Protein AF-A0A1F3GSF5-F1 (afdb_monomer_lite)

pLDDT: mean 81.86, std 17.61, range [36.59, 97.5]

Sequence (72 aa):
MINKYYKKGESDIKYLEDVLLKVKPKTVTWVKADKCYKSNENDNVINNLKLRNHIMLKALKNKSLTEREFWF

Secondary structure (DSSP, 8-state):
----PPPPP--PPP-HHHHHHHH-PPTT-EE---GGG-SHHHHHHHHHTTPEE-PPPPPPTT-PPPHHHHH-

Radius of gyration: 14.11 Å; chains: 1; bounding box: 41×19×32 Å

Structure (mmCIF, N/CA/C/O backbone):
data_AF-A0A1F3GSF5-F1
#
_entry.id   AF-A0A1F3GSF5-F1
#
loop_
_atom_site.group_PDB
_atom_site.id
_atom_site.type_symbol
_atom_site.label_atom_id
_atom_site.label_alt_id
_atom_site.label_comp_id
_atom_site.label_asym_id
_atom_site.label_entity_id
_atom_site.label_seq_id
_atom_site.pdbx_PDB_ins_code
_atom_site.Cartn_x
_atom_site.Cartn_y
_atom_site.Cartn_z
_atom_site.occupancy
_atom_site.B_iso_or_equiv
_atom_site.auth_seq_id
_atom_site.auth_comp_id
_atom_site.auth_asym_id
_atom_site.auth_atom_id
_atom_site.pdbx_PDB_model_num
ATOM 1 N N . MET A 1 1 ? 28.379 -10.754 -17.657 1.00 39.25 1 MET A N 1
ATOM 2 C CA . MET A 1 1 ? 27.248 -9.981 -17.091 1.00 39.25 1 MET A CA 1
ATOM 3 C C . MET A 1 1 ? 26.047 -10.134 -18.011 1.00 39.25 1 MET A C 1
ATOM 5 O O . MET A 1 1 ? 26.137 -9.729 -19.161 1.00 39.25 1 MET A O 1
ATOM 9 N N . ILE A 1 2 ? 24.963 -10.769 -17.555 1.00 37.06 2 ILE A N 1
ATOM 10 C CA . ILE A 1 2 ? 23.739 -10.952 -18.353 1.00 37.06 2 ILE A CA 1
ATOM 11 C C . ILE A 1 2 ? 22.767 -9.823 -17.990 1.00 37.06 2 ILE A C 1
ATOM 13 O O . ILE A 1 2 ? 22.175 -9.844 -16.914 1.00 37.06 2 ILE A O 1
ATOM 17 N N . ASN A 1 3 ? 22.596 -8.844 -18.881 1.00 36.59 3 ASN A N 1
ATOM 18 C CA . ASN A 1 3 ? 21.578 -7.801 -18.738 1.00 36.59 3 ASN A CA 1
ATOM 19 C C . ASN A 1 3 ? 20.212 -8.360 -19.166 1.00 36.59 3 ASN A C 1
ATOM 21 O O . ASN A 1 3 ? 19.915 -8.459 -20.355 1.00 36.59 3 ASN A O 1
ATOM 25 N N . LYS A 1 4 ? 19.379 -8.755 -18.195 1.00 43.97 4 LYS A N 1
ATOM 26 C CA . LYS A 1 4 ? 17.979 -9.146 -18.432 1.00 43.97 4 LYS A CA 1
ATOM 27 C C . LYS A 1 4 ? 17.085 -7.905 -18.408 1.00 43.97 4 LYS A C 1
ATOM 29 O O . LYS A 1 4 ? 16.865 -7.320 -17.353 1.00 43.97 4 LYS A O 1
ATOM 34 N N . TYR A 1 5 ? 16.527 -7.536 -19.558 1.00 47.28 5 TYR A N 1
ATOM 35 C CA . TYR A 1 5 ? 15.461 -6.537 -19.646 1.00 47.28 5 TYR A CA 1
ATOM 36 C C . TYR A 1 5 ? 14.091 -7.224 -19.562 1.00 47.28 5 TYR A C 1
ATOM 38 O O . TYR A 1 5 ? 13.819 -8.157 -20.318 1.00 47.28 5 TYR A O 1
ATOM 46 N N . TYR A 1 6 ? 13.216 -6.761 -18.664 1.00 49.97 6 TYR A N 1
ATOM 47 C CA . TYR A 1 6 ? 11.858 -7.295 -18.501 1.00 49.97 6 TYR A CA 1
ATOM 48 C C . TYR A 1 6 ? 10.814 -6.471 -19.275 1.00 49.97 6 TYR A C 1
ATOM 50 O O . TYR A 1 6 ? 10.880 -5.242 -19.340 1.00 49.97 6 TYR A O 1
ATOM 58 N N . LYS A 1 7 ? 9.839 -7.171 -19.872 1.00 44.66 7 LYS A N 1
ATOM 59 C CA . LYS A 1 7 ? 8.704 -6.618 -20.633 1.00 44.66 7 LYS A CA 1
ATOM 60 C C . LYS A 1 7 ? 7.644 -6.063 -19.659 1.00 44.66 7 LYS A C 1
ATOM 62 O O . LYS A 1 7 ? 7.349 -6.701 -18.650 1.00 44.66 7 LYS A O 1
ATOM 67 N N . LYS A 1 8 ? 7.083 -4.881 -19.945 1.00 45.66 8 LYS A N 1
ATOM 68 C CA . LYS A 1 8 ? 6.042 -4.214 -19.136 1.00 45.66 8 LYS A CA 1
ATOM 69 C C . LYS A 1 8 ? 4.726 -5.001 -19.250 1.00 45.66 8 LYS A C 1
ATOM 71 O O . LYS A 1 8 ? 4.237 -5.174 -20.358 1.00 45.66 8 LYS A O 1
ATOM 76 N N . GLY A 1 9 ? 4.193 -5.500 -18.132 1.00 51.91 9 GLY A N 1
ATOM 77 C CA . GLY A 1 9 ? 2.840 -6.070 -18.062 1.00 51.91 9 GLY A CA 1
ATOM 78 C C . GLY A 1 9 ? 1.803 -4.948 -17.990 1.00 51.91 9 GLY A C 1
ATOM 79 O O . GLY A 1 9 ? 2.024 -3.970 -17.278 1.00 51.91 9 GLY A O 1
ATOM 80 N N . GLU A 1 10 ? 0.728 -5.056 -18.768 1.00 51.69 10 GLU A N 1
ATOM 81 C CA . GLU A 1 10 ? -0.151 -3.931 -19.131 1.00 51.69 10 GLU A CA 1
ATOM 82 C C . GLU A 1 10 ? -1.403 -3.738 -18.256 1.00 51.69 10 GLU A C 1
ATOM 84 O O . GLU A 1 10 ? -2.168 -2.815 -18.517 1.00 51.69 10 GLU A O 1
ATOM 89 N N . SER A 1 11 ? -1.629 -4.527 -17.202 1.00 58.44 11 SER A N 1
ATOM 90 C CA . SER A 1 11 ? -2.838 -4.385 -16.375 1.00 58.44 11 SER A CA 1
ATOM 91 C C . SER A 1 11 ? -2.522 -3.984 -14.934 1.00 58.44 11 SER A C 1
ATOM 93 O O . SER A 1 11 ? -2.098 -4.814 -14.125 1.00 58.44 11 SER A O 1
ATOM 95 N N . ASP A 1 12 ? -2.765 -2.721 -14.599 1.00 64.19 12 ASP A N 1
ATOM 96 C CA . ASP A 1 12 ? -2.792 -2.273 -13.207 1.00 64.19 12 ASP A CA 1
ATOM 97 C C . ASP A 1 12 ? -4.052 -2.832 -12.543 1.00 64.19 12 ASP A C 1
ATOM 99 O O . ASP A 1 12 ? -5.159 -2.655 -13.058 1.00 64.19 12 ASP A O 1
ATOM 103 N N . ILE A 1 13 ? -3.889 -3.529 -11.415 1.00 76.81 13 ILE A N 1
ATOM 104 C CA . ILE A 1 13 ? -5.033 -4.034 -10.655 1.00 76.81 13 ILE A CA 1
ATOM 105 C C . ILE A 1 13 ? -5.714 -2.844 -9.982 1.00 76.81 13 ILE A C 1
ATOM 107 O O . ILE A 1 13 ? -5.113 -2.134 -9.170 1.00 76.81 13 ILE A O 1
ATOM 111 N N . LYS A 1 14 ? -6.977 -2.644 -10.351 1.00 68.69 14 LYS A N 1
ATOM 112 C CA . LYS A 1 14 ? -7.887 -1.661 -9.762 1.00 68.69 14 LYS A CA 1
ATOM 113 C C . LYS A 1 14 ? -8.613 -2.302 -8.569 1.00 68.69 14 LYS A C 1
ATOM 115 O O . LYS A 1 14 ? -8.574 -3.522 -8.429 1.00 68.69 14 LYS A O 1
ATOM 120 N N . TYR A 1 15 ? -9.260 -1.502 -7.720 1.00 83.62 15 TYR A N 1
ATOM 121 C CA . TYR A 1 15 ? -10.053 -1.956 -6.555 1.00 83.62 15 TYR A CA 1
ATOM 122 C C . TYR A 1 15 ? -9.268 -2.354 -5.286 1.00 83.62 15 TYR A C 1
ATOM 124 O O . TYR A 1 15 ? -9.780 -3.094 -4.447 1.00 83.62 15 TYR A O 1
ATOM 132 N N . LEU A 1 16 ? -8.042 -1.845 -5.082 1.00 91.31 16 LEU A N 1
ATOM 133 C CA . LEU A 1 16 ? -7.336 -2.038 -3.801 1.00 91.31 16 LEU A CA 1
ATOM 134 C C . LEU A 1 16 ? -8.120 -1.436 -2.619 1.00 91.31 16 LEU A C 1
ATOM 136 O O . LEU A 1 16 ? -8.130 -2.003 -1.526 1.00 91.31 16 LEU A O 1
ATOM 140 N N . GLU A 1 17 ? -8.785 -0.303 -2.844 1.00 94.06 17 GLU A N 1
ATOM 141 C CA . GLU A 1 17 ? -9.577 0.397 -1.830 1.00 94.06 17 GLU A CA 1
ATOM 142 C C . GLU A 1 17 ? -10.707 -0.469 -1.269 1.00 94.06 17 GLU A C 1
ATOM 144 O O . GLU A 1 17 ? -10.794 -0.625 -0.053 1.00 94.06 17 GLU A O 1
ATOM 149 N N . ASP A 1 18 ? -11.496 -1.120 -2.127 1.00 94.06 18 ASP A N 1
ATOM 150 C CA . ASP A 1 18 ? -12.617 -1.976 -1.713 1.00 94.06 18 ASP A CA 1
ATOM 151 C C . ASP A 1 18 ? -12.166 -3.100 -0.771 1.00 94.06 18 ASP A C 1
ATOM 153 O O . ASP A 1 18 ? -12.805 -3.395 0.245 1.00 94.06 18 ASP A O 1
ATOM 157 N N . VAL A 1 19 ? -11.016 -3.710 -1.076 1.00 92.75 19 VAL A N 1
ATOM 158 C CA . VAL A 1 19 ? -10.417 -4.756 -0.241 1.00 92.75 19 VAL A CA 1
ATOM 159 C C . VAL A 1 19 ? -10.004 -4.187 1.117 1.00 92.75 19 VAL A C 1
ATOM 161 O O . VAL A 1 19 ? -10.320 -4.774 2.156 1.00 92.75 19 VAL A O 1
ATOM 164 N N . LEU A 1 20 ? -9.328 -3.036 1.136 1.00 95.00 20 LEU A N 1
ATOM 165 C CA . LEU A 1 20 ? -8.852 -2.410 2.372 1.00 95.00 20 LEU A CA 1
ATOM 166 C C . LEU A 1 20 ? -10.006 -1.903 3.249 1.00 95.00 20 LEU A C 1
ATOM 168 O O . LEU A 1 20 ? -9.951 -2.064 4.470 1.00 95.00 20 LEU A O 1
ATOM 172 N N . LEU A 1 21 ? -11.076 -1.376 2.652 1.00 94.62 21 LEU A N 1
ATOM 173 C CA . LEU A 1 21 ? -12.292 -0.962 3.358 1.00 94.62 21 LEU A CA 1
ATOM 174 C C . LEU A 1 21 ? -13.039 -2.146 3.978 1.00 94.62 21 LEU A C 1
ATOM 176 O O . LEU A 1 21 ? -13.643 -2.006 5.045 1.00 94.62 21 LEU A O 1
ATOM 180 N N . LYS A 1 22 ? -12.976 -3.323 3.346 1.00 96.50 22 LYS A N 1
ATOM 181 C CA . LYS A 1 22 ? -13.563 -4.554 3.883 1.00 96.50 22 LYS A CA 1
ATOM 182 C C . LYS A 1 22 ? -12.746 -5.131 5.038 1.00 96.50 22 LYS A C 1
ATOM 184 O O . LYS A 1 22 ? -13.321 -5.543 6.042 1.00 96.50 22 LYS A O 1
ATOM 189 N N . VAL A 1 23 ? -11.419 -5.156 4.904 1.00 95.19 23 VAL A N 1
ATOM 190 C CA . VAL A 1 23 ? -10.511 -5.737 5.911 1.00 95.19 23 VAL A CA 1
ATOM 191 C C . VAL A 1 23 ? -10.309 -4.809 7.113 1.00 95.19 23 VAL A C 1
ATOM 193 O O . VAL A 1 23 ? -10.089 -5.296 8.219 1.00 95.19 23 VAL A O 1
ATOM 196 N N . LYS A 1 24 ? -10.402 -3.486 6.917 1.00 94.81 24 LYS A N 1
ATOM 197 C CA . LYS A 1 24 ? -10.211 -2.455 7.954 1.00 94.81 24 LYS A CA 1
ATOM 198 C C . LYS A 1 24 ? -8.913 -2.654 8.756 1.00 94.81 24 LYS A C 1
ATOM 200 O O . LYS A 1 24 ? -8.957 -2.792 9.982 1.00 94.81 24 LYS A O 1
ATOM 205 N N . PRO A 1 25 ? -7.742 -2.700 8.089 1.00 95.00 25 PRO A N 1
ATOM 206 C CA . PRO A 1 25 ? -6.473 -2.861 8.786 1.00 95.00 25 PRO A CA 1
ATOM 207 C C . PRO A 1 25 ? -6.219 -1.694 9.745 1.00 95.00 25 PRO A C 1
ATOM 209 O O . PRO A 1 25 ? -6.634 -0.559 9.505 1.00 95.00 25 PRO A O 1
ATOM 212 N N . LYS A 1 26 ? -5.489 -1.964 10.832 1.00 96.38 26 LYS A N 1
ATOM 213 C CA . LYS A 1 26 ? -5.049 -0.912 11.755 1.00 96.38 26 LYS A CA 1
ATOM 214 C C . LYS A 1 26 ? -4.156 0.086 11.015 1.00 96.38 26 LYS A C 1
ATOM 216 O O . LYS A 1 26 ? -3.421 -0.290 10.100 1.00 96.38 26 LYS A O 1
ATOM 221 N N . THR A 1 27 ? -4.165 1.340 11.447 1.00 95.50 27 THR A N 1
ATOM 222 C CA . THR A 1 27 ? -3.231 2.348 10.934 1.00 95.50 27 THR A CA 1
ATOM 223 C C . THR A 1 27 ? -1.785 1.871 11.073 1.00 95.50 27 THR A C 1
ATOM 225 O O . THR A 1 27 ? -1.452 1.077 11.954 1.00 95.50 27 THR A O 1
ATOM 228 N N . VAL A 1 28 ? -0.914 2.334 10.176 1.00 95.38 28 VAL A N 1
ATOM 229 C CA . VAL A 1 28 ? 0.515 1.978 10.129 1.00 95.38 28 VAL A CA 1
ATOM 230 C C . VAL A 1 28 ? 0.776 0.501 9.756 1.00 95.38 28 VAL A C 1
ATOM 232 O O . VAL A 1 28 ? 1.930 0.089 9.637 1.00 95.38 28 VAL A O 1
ATOM 235 N N . THR A 1 29 ? -0.267 -0.294 9.482 1.00 97.19 29 THR A N 1
ATOM 236 C CA . THR A 1 29 ? -0.125 -1.668 8.969 1.00 97.19 29 THR A CA 1
ATOM 237 C C . THR A 1 29 ? 0.530 -1.665 7.590 1.00 97.19 29 THR A C 1
ATOM 239 O O . THR A 1 29 ? 0.220 -0.833 6.737 1.00 97.19 29 THR A O 1
ATOM 242 N N . TRP A 1 30 ? 1.439 -2.614 7.367 1.00 96.69 30 TRP A N 1
ATOM 243 C CA . TRP A 1 30 ? 2.118 -2.803 6.089 1.00 96.69 30 TRP A CA 1
ATOM 244 C C . TRP A 1 30 ? 1.204 -3.476 5.066 1.00 96.69 30 TRP A C 1
ATOM 246 O O . TRP A 1 30 ? 0.735 -4.590 5.290 1.00 96.69 30 TRP A O 1
ATOM 256 N N . VAL A 1 31 ? 1.011 -2.826 3.920 1.00 95.62 31 VAL A N 1
ATOM 257 C CA . VAL A 1 31 ? 0.322 -3.391 2.756 1.00 95.62 31 VAL A CA 1
ATOM 258 C C . VAL A 1 31 ? 1.376 -3.938 1.801 1.00 95.62 31 VAL A C 1
ATOM 260 O O . VAL A 1 31 ? 2.128 -3.175 1.194 1.00 95.62 31 VAL A O 1
ATOM 263 N N . LYS A 1 32 ? 1.440 -5.267 1.693 1.00 93.62 32 LYS A N 1
ATOM 264 C CA . LYS A 1 32 ? 2.319 -5.989 0.766 1.00 93.62 32 LYS A CA 1
ATOM 265 C C . LYS A 1 32 ? 1.476 -6.579 -0.358 1.00 93.62 32 LYS A C 1
ATOM 267 O O . LYS A 1 32 ? 0.518 -7.295 -0.083 1.00 93.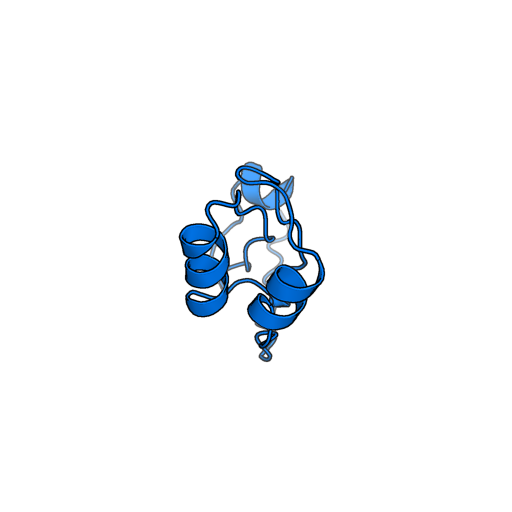62 32 LYS A O 1
ATOM 272 N N . ALA A 1 33 ? 1.840 -6.289 -1.600 1.00 91.50 33 ALA A N 1
ATOM 273 C CA . ALA A 1 33 ? 1.185 -6.836 -2.782 1.00 91.50 33 ALA A CA 1
ATOM 274 C C . ALA A 1 33 ? 2.168 -6.915 -3.960 1.00 91.50 33 ALA A C 1
ATOM 276 O O . ALA A 1 33 ? 3.233 -6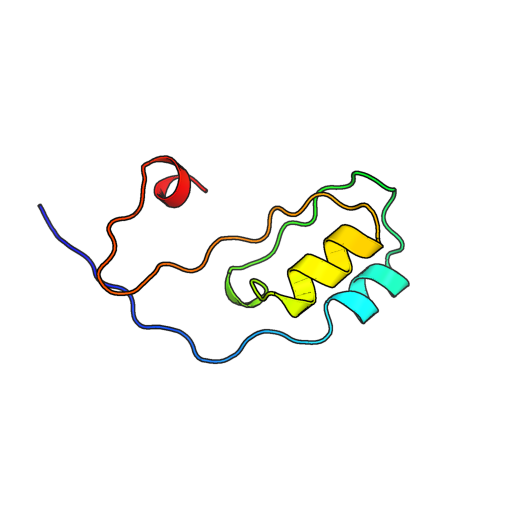.292 -3.934 1.00 91.50 33 ALA A O 1
ATOM 277 N N . ASP A 1 34 ? 1.790 -7.677 -4.986 1.00 89.88 34 ASP A N 1
ATOM 278 C CA . ASP A 1 34 ? 2.563 -7.841 -6.222 1.00 89.88 34 ASP A CA 1
ATOM 279 C C . ASP A 1 34 ? 2.677 -6.514 -7.005 1.00 89.88 34 ASP A C 1
ATOM 281 O O . ASP A 1 34 ? 1.858 -5.604 -6.850 1.00 89.88 34 ASP A O 1
ATOM 285 N N . LYS A 1 35 ? 3.660 -6.414 -7.906 1.00 86.69 35 LYS A N 1
ATOM 286 C CA . LYS A 1 35 ? 3.956 -5.230 -8.725 1.00 86.69 35 LYS A CA 1
ATOM 287 C C . LYS A 1 35 ? 2.775 -4.776 -9.577 1.00 86.69 35 LYS A C 1
ATOM 289 O O . LYS A 1 35 ? 2.707 -3.603 -9.926 1.00 86.69 35 LYS A O 1
ATOM 294 N N . CYS A 1 36 ? 1.833 -5.661 -9.909 1.00 87.94 36 CYS A N 1
ATOM 295 C CA . CYS A 1 36 ? 0.616 -5.295 -10.643 1.00 87.94 36 CYS A CA 1
ATOM 296 C C . CYS A 1 36 ? -0.295 -4.332 -9.858 1.00 87.94 36 CYS A C 1
ATOM 298 O O . CYS A 1 36 ? -1.066 -3.599 -10.472 1.00 87.94 36 CYS A O 1
ATOM 300 N N . TYR A 1 37 ? -0.172 -4.270 -8.527 1.00 91.38 37 TYR A N 1
ATOM 301 C CA . TYR A 1 37 ? -0.871 -3.286 -7.695 1.00 91.38 37 TYR A CA 1
ATOM 302 C C . TYR A 1 37 ? -0.156 -1.932 -7.628 1.00 91.38 37 TYR A C 1
ATOM 304 O O . TYR A 1 37 ? -0.705 -0.984 -7.072 1.00 91.38 37 TYR A O 1
ATOM 312 N N . LYS A 1 38 ? 1.063 -1.801 -8.168 1.00 90.62 38 LYS A N 1
ATOM 313 C CA . LYS A 1 38 ? 1.809 -0.545 -8.089 1.00 90.62 38 LYS A CA 1
ATOM 314 C C . LYS A 1 38 ? 1.276 0.468 -9.102 1.00 90.62 38 LYS A C 1
ATOM 316 O O . LYS A 1 38 ? 1.583 0.381 -10.295 1.00 90.62 38 LYS A O 1
ATOM 321 N N . SER A 1 39 ? 0.514 1.439 -8.615 1.00 90.31 39 SER A N 1
ATOM 322 C CA . SER A 1 39 ? -0.029 2.569 -9.373 1.00 90.31 39 SER A CA 1
ATOM 323 C C . SER A 1 39 ? -0.154 3.795 -8.462 1.00 90.31 39 SER A C 1
ATOM 325 O O . SER A 1 39 ? -0.249 3.655 -7.243 1.00 90.31 39 SER A O 1
ATOM 327 N N . ASN A 1 40 ? -0.182 5.000 -9.042 1.00 91.56 40 ASN A N 1
ATOM 328 C CA . ASN A 1 40 ? -0.373 6.236 -8.267 1.00 91.56 40 ASN A CA 1
ATOM 329 C C . ASN A 1 40 ? -1.715 6.235 -7.516 1.00 91.56 40 ASN A C 1
ATOM 331 O O . ASN A 1 40 ? -1.808 6.741 -6.404 1.00 91.56 40 ASN A O 1
ATOM 335 N N . GLU A 1 41 ? -2.748 5.645 -8.120 1.00 92.56 41 GLU A N 1
ATOM 336 C CA . GLU A 1 41 ? -4.074 5.500 -7.519 1.00 92.56 41 GLU A CA 1
ATOM 337 C C . GLU A 1 41 ? -4.017 4.647 -6.243 1.00 92.56 41 GLU A C 1
ATOM 339 O O . GLU A 1 41 ? -4.429 5.099 -5.176 1.00 92.56 41 GLU A O 1
ATOM 344 N N . ASN A 1 42 ? -3.402 3.463 -6.314 1.00 92.94 42 ASN A N 1
ATOM 345 C CA . ASN A 1 42 ? -3.268 2.572 -5.161 1.00 92.94 42 ASN A CA 1
ATOM 346 C C . ASN A 1 42 ? -2.332 3.147 -4.084 1.00 92.94 42 ASN A C 1
ATOM 348 O O . ASN A 1 42 ? -2.575 2.963 -2.891 1.00 92.94 42 ASN A O 1
ATOM 352 N N . ASP A 1 43 ? -1.291 3.883 -4.483 1.00 94.06 43 ASP A N 1
ATOM 353 C CA . ASP A 1 43 ? -0.418 4.594 -3.547 1.00 94.06 43 ASP A CA 1
ATOM 354 C C . ASP A 1 43 ? -1.201 5.648 -2.743 1.00 94.06 43 ASP A C 1
ATOM 356 O O . ASP A 1 43 ? -1.037 5.742 -1.524 1.00 94.06 43 ASP A O 1
ATOM 360 N N . ASN A 1 44 ? -2.094 6.393 -3.403 1.00 95.56 44 ASN A N 1
ATOM 361 C CA . ASN A 1 44 ? -2.953 7.381 -2.751 1.00 95.56 44 ASN A CA 1
ATOM 362 C C . ASN A 1 44 ? -3.942 6.731 -1.778 1.00 95.56 44 ASN A C 1
ATOM 364 O O . ASN A 1 44 ? -4.091 7.220 -0.660 1.00 95.56 44 ASN A O 1
ATOM 368 N N . VAL A 1 45 ? -4.562 5.609 -2.154 1.00 95.38 45 VAL A N 1
ATOM 369 C CA . VAL A 1 45 ? -5.460 4.847 -1.268 1.00 95.38 45 VAL A CA 1
ATOM 370 C C . VAL A 1 45 ? -4.738 4.438 0.021 1.00 95.38 45 VAL A C 1
ATOM 372 O O . VAL A 1 45 ? -5.236 4.685 1.121 1.00 95.38 45 VAL A O 1
ATOM 375 N N . ILE A 1 46 ? -3.535 3.864 -0.089 1.00 96.00 46 ILE A N 1
ATOM 376 C CA . ILE A 1 46 ? -2.735 3.447 1.075 1.00 96.00 46 ILE A CA 1
ATOM 377 C C . ILE A 1 46 ? -2.404 4.645 1.974 1.00 96.00 46 ILE A C 1
ATOM 379 O O . ILE A 1 46 ? -2.545 4.555 3.197 1.00 96.00 46 ILE A O 1
ATOM 383 N N . ASN A 1 47 ? -1.994 5.768 1.378 1.00 96.19 47 ASN A N 1
ATOM 384 C CA . ASN A 1 47 ? -1.645 6.982 2.114 1.00 96.19 47 ASN A CA 1
ATOM 385 C C . ASN A 1 47 ? -2.861 7.584 2.837 1.00 96.19 47 ASN A C 1
ATOM 387 O O . ASN A 1 47 ? -2.765 7.913 4.021 1.00 96.19 47 ASN A O 1
ATOM 391 N N . ASN A 1 48 ? -4.014 7.665 2.166 1.00 96.56 48 ASN A N 1
ATOM 392 C CA . ASN A 1 48 ? -5.261 8.189 2.732 1.00 96.56 48 ASN A CA 1
ATOM 393 C C . ASN A 1 48 ? -5.745 7.353 3.925 1.00 96.56 48 ASN A C 1
ATOM 395 O O . ASN A 1 48 ? -6.204 7.899 4.928 1.00 96.56 48 ASN A O 1
ATOM 399 N N . LEU A 1 49 ? -5.566 6.031 3.859 1.00 96.19 49 LEU A N 1
ATOM 400 C CA . LEU A 1 49 ? -5.885 5.105 4.949 1.00 96.19 49 LEU A CA 1
ATOM 401 C C . LEU A 1 49 ? -4.802 5.046 6.044 1.00 96.19 49 LEU A C 1
ATOM 403 O O . LEU A 1 49 ? -4.923 4.269 6.993 1.00 96.19 49 LEU A O 1
ATOM 407 N N . LYS A 1 50 ? -3.750 5.875 5.952 1.00 97.50 50 LYS A N 1
ATOM 408 C CA . LYS A 1 50 ? -2.616 5.926 6.894 1.00 97.50 50 LYS A CA 1
ATOM 409 C C . LYS A 1 50 ? -1.923 4.567 7.058 1.00 97.50 50 LYS A C 1
ATOM 411 O O . LYS A 1 50 ? -1.518 4.195 8.163 1.00 97.50 50 LYS A O 1
ATOM 416 N N . LEU A 1 51 ? -1.804 3.811 5.969 1.00 97.44 51 LEU A N 1
ATOM 417 C CA . LEU A 1 51 ? -1.137 2.510 5.914 1.00 97.44 51 LEU A CA 1
ATOM 418 C C . LEU A 1 51 ? 0.298 2.653 5.385 1.00 97.44 51 LEU A C 1
ATOM 420 O O . LEU A 1 51 ? 0.669 3.678 4.818 1.00 97.44 51 LEU A O 1
ATOM 424 N N . ARG A 1 52 ? 1.136 1.627 5.578 1.00 96.94 52 ARG A N 1
ATOM 425 C CA . ARG A 1 52 ? 2.509 1.613 5.051 1.00 96.94 52 ARG A CA 1
ATOM 426 C C . ARG A 1 52 ? 2.557 0.903 3.708 1.00 96.94 52 ARG A C 1
ATOM 428 O O . ARG A 1 52 ? 2.268 -0.290 3.625 1.00 96.94 52 ARG A O 1
ATOM 435 N N . ASN A 1 53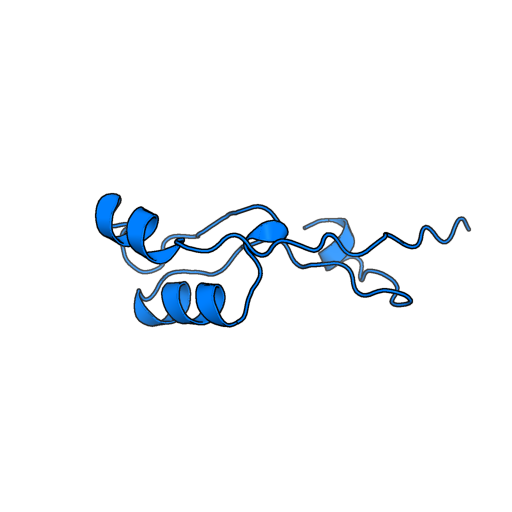 ? 2.971 1.625 2.674 1.00 94.94 53 ASN A N 1
ATOM 436 C CA . ASN A 1 53 ? 3.095 1.075 1.333 1.00 94.94 53 ASN A CA 1
ATOM 437 C C . ASN A 1 53 ? 4.342 0.193 1.210 1.00 94.94 53 ASN A C 1
ATOM 439 O O . ASN A 1 53 ? 5.466 0.671 1.360 1.00 94.94 53 ASN A O 1
ATOM 443 N N . HIS A 1 54 ? 4.136 -1.090 0.934 1.00 93.75 54 HIS A N 1
ATOM 444 C CA . HIS A 1 54 ? 5.191 -2.053 0.634 1.00 93.75 54 HIS A CA 1
ATOM 445 C C . HIS A 1 54 ? 4.806 -2.915 -0.579 1.00 93.75 54 HIS A C 1
ATOM 447 O O . HIS A 1 54 ? 5.155 -4.096 -0.662 1.00 93.75 54 HIS A O 1
ATOM 453 N N . ILE A 1 55 ? 4.044 -2.326 -1.507 1.00 91.94 55 ILE A N 1
ATOM 454 C CA . ILE A 1 55 ? 3.749 -2.926 -2.806 1.00 91.94 55 ILE A CA 1
ATOM 455 C C . ILE A 1 55 ? 5.043 -2.971 -3.624 1.00 91.94 55 ILE A C 1
ATOM 457 O O . ILE A 1 55 ? 5.775 -1.980 -3.690 1.00 91.94 55 ILE A O 1
ATOM 461 N N . MET A 1 56 ? 5.305 -4.116 -4.258 1.00 89.12 56 MET A N 1
ATOM 462 C CA . MET A 1 56 ? 6.510 -4.339 -5.056 1.00 89.12 56 MET A CA 1
ATOM 463 C C . MET A 1 56 ? 6.637 -3.304 -6.186 1.00 89.12 56 MET A C 1
ATOM 465 O O . MET A 1 56 ? 5.660 -2.961 -6.857 1.00 89.12 56 MET A O 1
ATOM 469 N N . LEU A 1 57 ? 7.849 -2.796 -6.417 1.00 86.06 57 LEU A N 1
ATOM 470 C CA . LEU A 1 57 ? 8.095 -1.815 -7.472 1.00 86.06 57 LEU A CA 1
ATOM 471 C C . LEU A 1 57 ? 8.091 -2.477 -8.856 1.00 86.06 57 LEU A C 1
ATOM 473 O O . LEU A 1 57 ? 8.536 -3.609 -9.047 1.00 86.06 57 LEU A O 1
ATOM 477 N N . LYS A 1 58 ? 7.601 -1.747 -9.863 1.00 82.81 58 LYS A N 1
ATOM 478 C CA . LYS A 1 58 ? 7.710 -2.177 -11.260 1.00 82.81 58 LYS A CA 1
ATOM 479 C C . LYS A 1 58 ? 9.105 -1.857 -11.780 1.00 82.81 58 LYS A C 1
ATOM 481 O O . LYS A 1 58 ? 9.536 -0.708 -11.731 1.00 82.81 58 LYS A O 1
ATOM 486 N N . ALA A 1 59 ? 9.764 -2.857 -12.358 1.00 81.44 59 ALA A N 1
ATOM 487 C CA . ALA A 1 59 ? 11.004 -2.641 -13.089 1.00 81.44 59 ALA A CA 1
ATOM 488 C C . ALA A 1 59 ? 10.775 -1.668 -14.259 1.00 81.44 59 ALA A C 1
ATOM 490 O O . ALA A 1 59 ? 9.824 -1.812 -15.035 1.00 81.44 59 ALA A O 1
ATOM 491 N N . LEU A 1 60 ? 11.665 -0.686 -14.398 1.00 79.69 60 LEU A N 1
ATOM 492 C CA . LEU A 1 60 ? 11.653 0.252 -15.515 1.00 79.69 60 LEU A CA 1
ATOM 493 C C . LEU A 1 60 ? 12.461 -0.327 -16.679 1.00 79.69 60 LEU A C 1
ATOM 495 O O . LEU A 1 60 ? 13.592 -0.785 -16.504 1.00 79.69 60 LEU A O 1
ATOM 499 N N . LYS A 1 61 ? 11.886 -0.303 -17.887 1.00 78.50 61 LYS A N 1
ATOM 500 C CA . LYS A 1 61 ? 12.586 -0.757 -19.095 1.00 78.50 61 LYS A CA 1
ATOM 501 C C . LYS A 1 61 ? 13.874 0.055 -19.263 1.00 78.50 61 LYS A C 1
A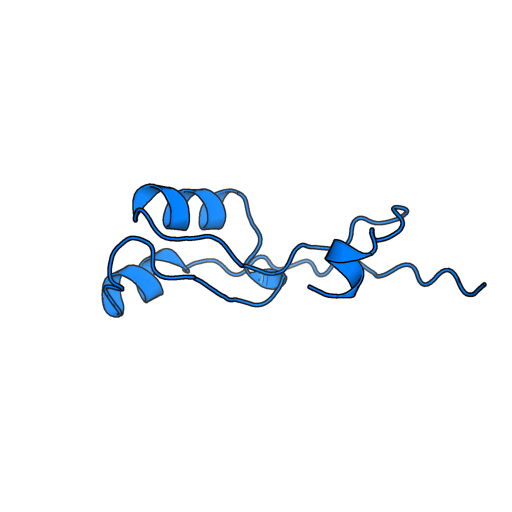TOM 503 O O . LYS A 1 61 ? 13.853 1.275 -19.137 1.00 78.50 61 LYS A O 1
ATOM 508 N N . ASN A 1 62 ? 14.972 -0.631 -19.570 1.00 81.31 62 ASN A N 1
ATOM 509 C CA . ASN A 1 62 ? 16.308 -0.055 -19.758 1.00 81.31 62 ASN A CA 1
ATOM 510 C C . ASN A 1 62 ? 16.947 0.584 -18.512 1.00 81.31 62 ASN A C 1
ATOM 512 O O . ASN A 1 62 ? 17.962 1.262 -18.644 1.00 81.31 62 ASN A O 1
ATOM 516 N N . LYS A 1 63 ? 16.411 0.340 -17.310 1.00 81.12 63 LYS A N 1
ATOM 517 C CA . LYS A 1 63 ? 17.044 0.745 -16.051 1.00 81.12 63 LYS A CA 1
ATOM 518 C C . LYS A 1 63 ? 17.538 -0.491 -15.304 1.00 81.12 63 LYS A C 1
ATOM 520 O O . LYS A 1 63 ? 16.793 -1.457 -15.153 1.00 81.12 63 LYS A O 1
ATOM 525 N N . SER A 1 64 ? 18.792 -0.472 -14.859 1.00 81.62 64 SER A N 1
ATOM 526 C CA . SER A 1 64 ? 19.309 -1.496 -13.951 1.00 81.62 64 SER A CA 1
ATOM 527 C C . SER A 1 64 ? 18.588 -1.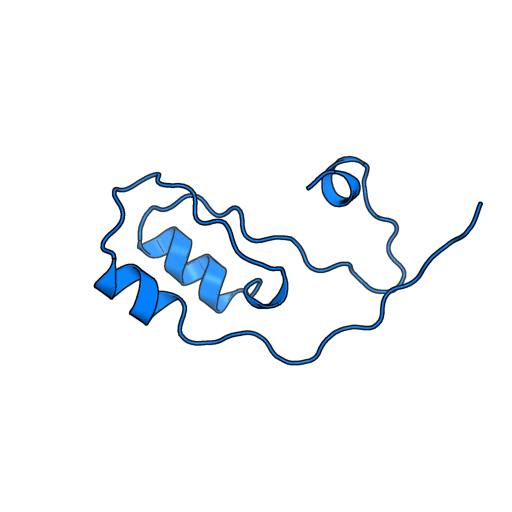400 -12.611 1.00 81.62 64 SER A C 1
ATOM 529 O O . SER A 1 64 ? 18.360 -0.296 -12.112 1.00 81.62 64 SER A O 1
ATOM 531 N N . LEU A 1 65 ? 18.254 -2.549 -12.029 1.00 78.69 65 LEU A N 1
ATOM 532 C CA . LEU A 1 65 ? 17.761 -2.606 -10.658 1.00 78.69 65 LEU A CA 1
ATOM 533 C C . LEU A 1 65 ? 18.887 -2.186 -9.712 1.00 78.69 65 LEU A C 1
ATOM 535 O O . LEU A 1 65 ? 20.041 -2.576 -9.891 1.00 78.69 65 LEU A O 1
ATOM 539 N N . THR A 1 66 ? 18.545 -1.397 -8.705 1.00 82.44 66 THR A N 1
ATOM 540 C CA . THR A 1 66 ? 19.400 -1.217 -7.530 1.00 82.44 66 THR A CA 1
ATOM 541 C C . THR A 1 66 ? 19.432 -2.509 -6.707 1.00 82.44 66 THR A C 1
ATOM 543 O O . THR A 1 66 ? 18.521 -3.328 -6.813 1.00 82.44 66 THR A O 1
ATOM 546 N N . GLU A 1 67 ? 20.436 -2.699 -5.842 1.00 81.12 67 GLU A N 1
ATOM 547 C CA . GLU A 1 67 ? 20.477 -3.865 -4.935 1.00 81.12 67 GLU A CA 1
ATOM 548 C C . GLU A 1 67 ? 19.181 -4.006 -4.131 1.00 81.12 67 GLU A C 1
ATOM 550 O O . GLU A 1 67 ? 18.664 -5.104 -3.947 1.00 81.12 67 GLU A O 1
ATOM 555 N N . ARG A 1 68 ? 18.598 -2.880 -3.710 1.00 76.44 68 ARG A N 1
ATOM 556 C CA . ARG A 1 68 ? 17.345 -2.874 -2.960 1.00 76.44 68 ARG A CA 1
ATOM 557 C C . ARG A 1 68 ? 16.162 -3.379 -3.785 1.00 76.44 68 ARG A C 1
ATOM 559 O O . ARG A 1 68 ? 15.388 -4.158 -3.259 1.00 76.44 68 ARG A O 1
ATOM 566 N N . GLU A 1 69 ? 16.038 -2.969 -5.045 1.00 73.88 69 GLU A N 1
ATOM 567 C CA . GLU A 1 69 ? 14.990 -3.455 -5.966 1.00 73.88 69 GLU A CA 1
ATOM 568 C C . GLU A 1 69 ? 15.246 -4.889 -6.459 1.00 73.88 69 GLU A C 1
ATOM 570 O O . GLU A 1 69 ? 14.377 -5.514 -7.061 1.00 73.88 69 GLU A O 1
ATOM 575 N N . PHE A 1 70 ? 16.464 -5.402 -6.273 1.00 72.38 70 PHE A N 1
ATOM 576 C CA . PHE A 1 70 ? 16.786 -6.798 -6.540 1.00 72.38 70 PHE A CA 1
ATOM 577 C C . PHE A 1 70 ? 16.348 -7.706 -5.384 1.00 72.38 70 PHE A C 1
ATOM 579 O O . PHE A 1 70 ? 15.834 -8.797 -5.623 1.00 72.38 70 PHE A O 1
ATOM 586 N N . TRP A 1 71 ? 16.544 -7.259 -4.140 1.00 68.38 71 TRP A N 1
ATOM 587 C CA . TRP A 1 71 ? 16.175 -8.015 -2.939 1.00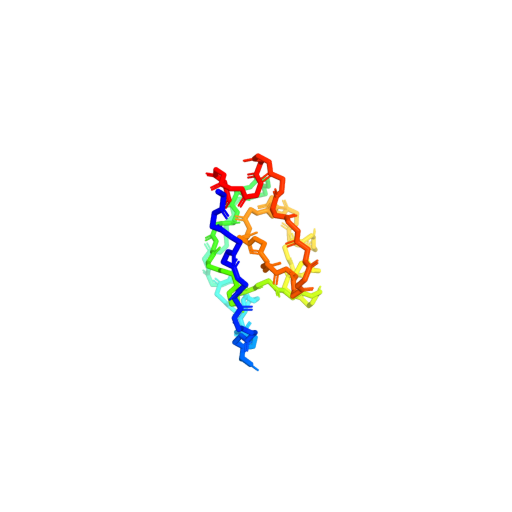 68.38 71 TRP A CA 1
ATOM 588 C C . TRP A 1 71 ? 14.704 -7.850 -2.515 1.00 68.38 71 TRP A C 1
ATOM 590 O O . TRP A 1 71 ? 14.194 -8.723 -1.811 1.00 68.38 71 TRP A O 1
ATOM 600 N N . PHE A 1 72 ? 14.030 -6.766 -2.918 1.00 57.91 72 PHE A N 1
ATOM 601 C CA . PHE A 1 72 ? 12.651 -6.414 -2.540 1.00 57.91 72 PHE A CA 1
ATOM 602 C C . PHE A 1 72 ? 11.790 -6.057 -3.753 1.00 57.91 72 PHE A C 1
ATOM 604 O O . PHE A 1 72 ? 10.589 -6.411 -3.727 1.00 57.91 72 PHE A O 1
#

Foldseek 3Di:
DDDDFDDDDDAQDPDPLVVCVVVVDDAQAEDEDEQSPDDPVSVVSCVVSNYHYPYQHDDDGPDDDDPVSVVD